Protein AF-A0A136KKI4-F1 (afdb_monomer)

Sequence (74 aa):
MVDLLLSGDLLGIFIKLFGVVLSVLYMFFCIILIRQLASMRKALTINDGGVLDILAYIQALLAAFLVFYALFIL

Secondary structure (DSSP, 8-state):
--HHHHTSHHHHHHHHHHHHHHHHHHHHHHHHHHHHHHHHHHHS---STTHHHHHHHHHHHHHHHHHHHHHHH-

Foldseek 3Di:
DVVVVVPCPVVLVVVLVVQLVVLVVQLVVLVVLLVVVVVVCVVDVDPPVCPSNVVSVVSNVVSVVSNVVSVVSD

Nearest PDB structures (foldseek):
  5j0i-assembly1_A  TM=7.359E-01  e=4.965E+00  synthetic construct

Structure (mmCIF, N/CA/C/O backbone):
data_AF-A0A136KKI4-F1
#
_entry.id   AF-A0A136KKI4-F1
#
loop_
_atom_site.group_PDB
_atom_site.id
_atom_site.type_symbol
_atom_site.label_atom_id
_atom_site.label_alt_id
_atom_site.label_comp_id
_atom_site.label_asym_id
_atom_site.label_entity_id
_atom_site.label_seq_id
_atom_site.pdbx_PDB_ins_code
_atom_site.Cartn_x
_atom_site.Cartn_y
_atom_site.Cartn_z
_atom_site.occupancy
_atom_site.B_iso_or_equiv
_atom_site.auth_seq_id
_atom_site.auth_comp_id
_atom_site.auth_asym_id
_atom_site.auth_atom_id
_atom_site.pdbx_PDB_model_num
ATOM 1 N N . MET A 1 1 ? 27.544 11.066 -23.666 1.00 47.56 1 MET A N 1
ATOM 2 C CA . MET A 1 1 ? 26.958 11.103 -22.302 1.00 47.56 1 MET A CA 1
A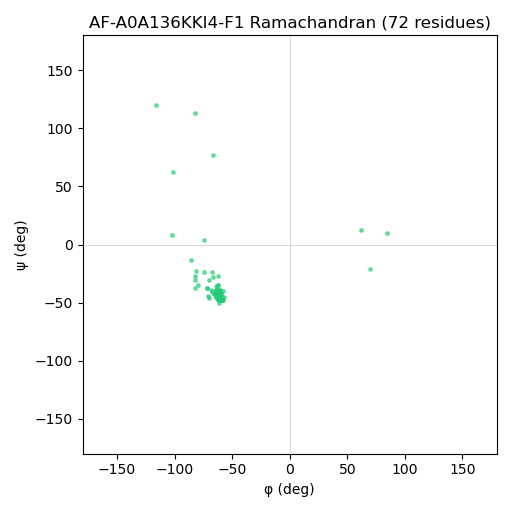TOM 3 C C . MET A 1 1 ? 25.568 11.732 -22.290 1.00 47.56 1 MET A C 1
ATOM 5 O O . MET A 1 1 ? 24.698 11.170 -21.645 1.00 47.56 1 MET A O 1
ATOM 9 N N . VAL A 1 2 ? 25.323 12.820 -23.033 1.00 53.19 2 VAL A N 1
ATOM 10 C CA . VAL A 1 2 ? 23.977 13.421 -23.172 1.00 53.19 2 VAL A CA 1
ATOM 11 C C . VAL A 1 2 ? 23.011 12.538 -23.992 1.00 53.19 2 VAL A C 1
ATOM 13 O O . VAL A 1 2 ? 21.833 12.466 -23.663 1.00 53.19 2 VAL A O 1
ATOM 16 N N . ASP A 1 3 ? 23.507 11.754 -24.959 1.00 51.12 3 ASP A N 1
ATOM 17 C CA . ASP A 1 3 ? 22.672 10.821 -25.748 1.00 51.12 3 ASP A CA 1
ATOM 18 C C . ASP A 1 3 ? 22.087 9.634 -24.960 1.00 51.12 3 ASP A C 1
ATOM 20 O O . ASP A 1 3 ? 21.049 9.097 -25.341 1.00 51.12 3 ASP A O 1
ATOM 24 N N . LEU A 1 4 ? 22.697 9.245 -23.833 1.00 54.34 4 LEU A N 1
ATOM 25 C CA . LEU A 1 4 ? 22.160 8.199 -22.944 1.00 54.34 4 LEU A CA 1
ATOM 26 C C . LEU A 1 4 ? 20.956 8.712 -22.122 1.00 54.34 4 LEU A C 1
ATOM 28 O O . LEU A 1 4 ? 20.116 7.940 -21.676 1.00 54.34 4 LEU A O 1
ATOM 32 N N . LEU A 1 5 ? 20.869 10.033 -21.936 1.00 52.22 5 LEU A N 1
ATOM 33 C CA . LEU A 1 5 ? 19.745 10.720 -21.293 1.00 52.22 5 LEU A CA 1
ATOM 34 C C . LEU A 1 5 ? 18.584 10.966 -22.274 1.00 52.22 5 LEU A C 1
ATOM 36 O O . LEU A 1 5 ? 17.428 10.973 -21.861 1.00 52.22 5 LEU A O 1
ATOM 40 N N . LEU A 1 6 ? 18.885 11.141 -23.567 1.00 54.31 6 LEU A N 1
ATOM 41 C CA . LEU A 1 6 ? 17.909 11.416 -24.633 1.00 54.31 6 LEU A CA 1
ATOM 42 C C . LEU A 1 6 ? 17.271 10.163 -25.246 1.00 54.31 6 LEU A C 1
ATOM 44 O O . LEU A 1 6 ? 16.252 10.274 -25.922 1.00 54.31 6 LEU A O 1
ATOM 48 N N . SER A 1 7 ? 17.816 8.972 -24.996 1.00 56.25 7 SER A N 1
ATOM 49 C CA . SER A 1 7 ? 17.312 7.710 -25.562 1.00 56.25 7 SER A CA 1
ATOM 50 C C . SER A 1 7 ? 16.012 7.210 -24.912 1.00 56.25 7 SER A C 1
ATOM 52 O O . SER A 1 7 ? 15.535 6.135 -25.260 1.00 56.25 7 SER A O 1
ATOM 54 N N . GLY A 1 8 ? 15.415 7.959 -23.974 1.00 61.38 8 GLY A N 1
ATOM 55 C CA . GLY A 1 8 ? 14.156 7.610 -23.293 1.00 61.38 8 GLY A CA 1
ATOM 56 C C . GLY A 1 8 ? 14.257 6.418 -22.332 1.00 61.38 8 GLY A C 1
ATOM 57 O O . GLY A 1 8 ? 13.470 6.312 -21.395 1.00 61.38 8 GLY A O 1
ATOM 58 N N . ASP A 1 9 ? 15.270 5.575 -22.510 1.00 73.19 9 ASP A N 1
ATOM 59 C CA . ASP A 1 9 ? 15.443 4.305 -21.817 1.00 73.19 9 ASP A CA 1
ATOM 60 C C . ASP A 1 9 ? 15.816 4.507 -20.340 1.00 73.19 9 ASP A C 1
ATOM 62 O O . ASP A 1 9 ? 15.203 3.939 -19.438 1.00 73.19 9 ASP A O 1
ATOM 66 N N . LEU A 1 10 ? 16.742 5.428 -20.056 1.00 80.44 10 LEU A N 1
ATOM 67 C CA . LEU A 1 10 ? 17.224 5.689 -18.693 1.00 80.44 10 LEU A CA 1
ATOM 68 C C . LEU A 1 10 ? 16.176 6.407 -17.827 1.00 80.44 10 LEU A C 1
ATOM 70 O O . LEU A 1 10 ? 16.007 6.093 -16.648 1.00 80.44 10 LEU A O 1
ATOM 74 N N . LEU A 1 11 ? 15.427 7.337 -18.428 1.00 81.88 11 LEU A N 1
ATOM 75 C CA . LEU A 1 11 ? 14.318 8.034 -17.772 1.00 81.88 11 LEU A CA 1
ATOM 76 C C . LEU A 1 11 ? 13.123 7.083 -17.573 1.00 81.88 11 LEU A C 1
ATOM 78 O O . LEU A 1 11 ? 12.500 7.099 -16.513 1.00 81.88 11 LEU A O 1
ATOM 82 N N . GLY A 1 12 ? 12.855 6.192 -18.534 1.00 82.94 12 GLY A N 1
ATOM 83 C CA . GLY A 1 12 ? 11.852 5.133 -18.408 1.00 82.94 12 GLY A CA 1
ATOM 84 C C . GLY A 1 12 ? 12.156 4.162 -17.265 1.00 82.94 12 GLY A C 1
ATOM 85 O O . GLY A 1 12 ? 11.290 3.913 -16.426 1.00 82.94 12 GLY A O 1
ATOM 86 N N . ILE A 1 13 ? 13.398 3.678 -17.169 1.00 84.62 13 ILE A N 1
ATOM 87 C CA . ILE A 1 13 ? 13.857 2.829 -16.057 1.00 84.62 13 ILE A CA 1
ATOM 88 C C . ILE A 1 13 ? 13.734 3.568 -14.718 1.00 84.62 13 ILE A C 1
ATOM 90 O O . ILE A 1 13 ? 13.256 2.990 -13.741 1.00 84.62 13 ILE A O 1
ATOM 94 N N . PHE A 1 14 ? 14.100 4.853 -14.665 1.00 87.31 14 PHE A N 1
ATOM 95 C CA . PHE A 1 14 ? 13.960 5.663 -13.454 1.00 87.31 14 PHE A CA 1
ATOM 96 C C . PHE A 1 14 ? 12.498 5.789 -13.002 1.00 87.31 14 PHE A C 1
ATOM 98 O O . PHE A 1 14 ? 12.209 5.579 -11.827 1.00 87.31 14 PHE A O 1
ATOM 105 N N . ILE A 1 15 ? 11.565 6.070 -13.920 1.00 86.44 15 ILE A N 1
ATOM 106 C CA . ILE A 1 15 ? 10.129 6.153 -13.605 1.00 86.44 15 ILE A CA 1
ATOM 107 C C . ILE A 1 15 ? 9.601 4.806 -13.101 1.00 86.44 15 ILE A C 1
ATOM 109 O O . ILE A 1 15 ? 8.854 4.775 -12.122 1.00 86.44 15 ILE A O 1
ATOM 113 N N . LYS A 1 16 ? 9.9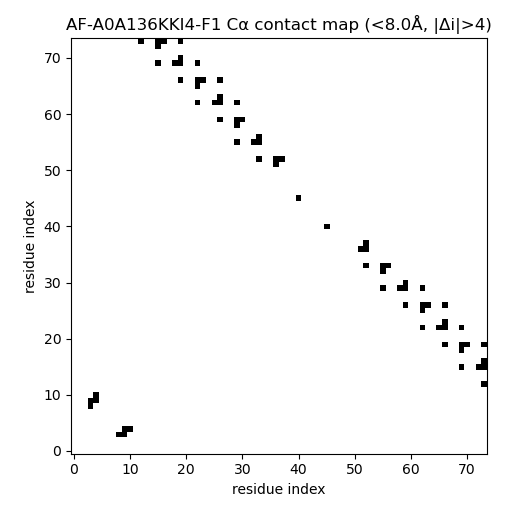97 3.691 -13.726 1.00 86.19 16 LYS A N 1
ATOM 114 C CA . LYS A 1 16 ? 9.598 2.347 -13.285 1.00 86.19 16 LYS A CA 1
ATOM 115 C C . LYS A 1 16 ? 10.099 2.040 -11.874 1.00 86.19 16 LYS A C 1
ATOM 117 O O . LYS A 1 16 ? 9.302 1.668 -11.015 1.00 86.19 16 LYS A O 1
ATOM 122 N N . LEU A 1 17 ? 11.390 2.257 -11.610 1.00 90.25 17 LEU A N 1
ATOM 123 C CA . LEU A 1 17 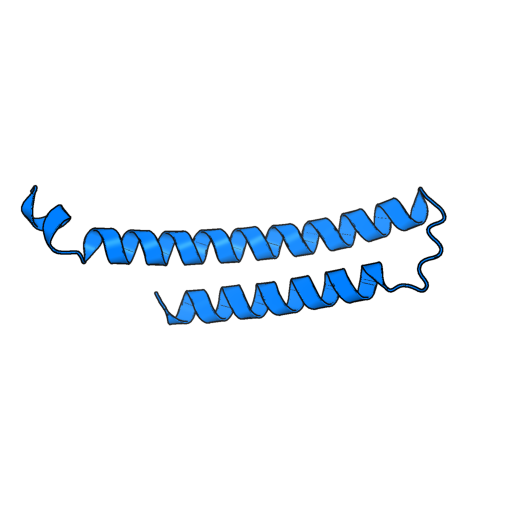? 11.981 2.076 -10.280 1.00 90.25 17 LEU A CA 1
ATOM 124 C C . LEU A 1 17 ? 11.317 2.980 -9.238 1.00 90.25 17 LEU A C 1
ATOM 126 O O . LEU A 1 17 ? 10.999 2.526 -8.140 1.00 90.25 17 LEU A O 1
ATOM 130 N N . PHE A 1 18 ? 11.053 4.238 -9.588 1.00 91.38 18 PHE A N 1
ATOM 131 C CA . PHE A 1 18 ? 10.337 5.171 -8.725 1.00 91.38 18 PHE A CA 1
ATOM 132 C C . PHE A 1 18 ? 8.920 4.675 -8.403 1.00 91.38 18 PHE A C 1
ATOM 134 O O . PHE A 1 18 ? 8.502 4.717 -7.246 1.00 91.38 18 PHE A O 1
ATOM 141 N N . GLY A 1 19 ? 8.210 4.130 -9.395 1.00 90.56 19 GLY A N 1
ATOM 142 C CA . GLY A 1 19 ? 6.910 3.490 -9.211 1.00 90.56 19 GLY A CA 1
ATOM 143 C C . GLY A 1 19 ? 6.968 2.321 -8.229 1.00 90.56 19 GLY A C 1
ATOM 144 O O . GLY A 1 19 ? 6.166 2.271 -7.297 1.00 90.56 19 GLY A O 1
ATOM 145 N N . VAL A 1 20 ? 7.952 1.425 -8.362 1.00 92.88 20 VAL A N 1
ATOM 146 C CA . VAL A 1 20 ? 8.160 0.308 -7.420 1.00 92.88 20 VAL A CA 1
ATOM 147 C C . VAL A 1 20 ? 8.385 0.821 -5.998 1.00 92.88 20 VAL A C 1
ATOM 149 O O . VAL A 1 20 ? 7.718 0.367 -5.068 1.00 92.88 20 VAL A O 1
ATOM 152 N N . VAL A 1 21 ? 9.269 1.807 -5.824 1.00 94.31 21 VAL A N 1
ATOM 153 C CA . VAL A 1 21 ? 9.556 2.396 -4.508 1.00 94.31 21 VAL A CA 1
ATOM 154 C C . VAL A 1 21 ? 8.298 3.012 -3.895 1.00 94.31 21 VAL A C 1
ATOM 156 O O . VAL A 1 21 ? 7.977 2.715 -2.744 1.00 94.31 21 VAL A O 1
ATOM 159 N N . LEU A 1 22 ? 7.543 3.814 -4.652 1.00 94.75 22 LEU A N 1
ATOM 160 C CA . LEU A 1 22 ? 6.293 4.407 -4.167 1.00 94.75 22 LEU A CA 1
ATOM 161 C C . LEU A 1 22 ? 5.258 3.354 -3.771 1.00 94.75 22 LEU A C 1
ATOM 163 O O . LEU A 1 22 ? 4.581 3.516 -2.759 1.00 94.75 22 LEU A O 1
ATOM 167 N N . SER A 1 23 ? 5.163 2.265 -4.530 1.00 94.19 23 SER A N 1
ATOM 168 C CA . SER A 1 23 ? 4.238 1.163 -4.252 1.00 94.19 23 SER A CA 1
ATOM 169 C C . SER A 1 23 ? 4.545 0.503 -2.910 1.00 94.19 23 SER A C 1
ATOM 171 O O . SER A 1 23 ? 3.655 0.292 -2.085 1.00 94.19 23 SER A O 1
ATOM 173 N N . VAL A 1 24 ? 5.828 0.229 -2.661 1.00 93.88 24 VAL A N 1
ATOM 174 C CA . VAL A 1 24 ? 6.303 -0.351 -1.400 1.00 93.88 24 VAL A CA 1
ATOM 175 C C . VAL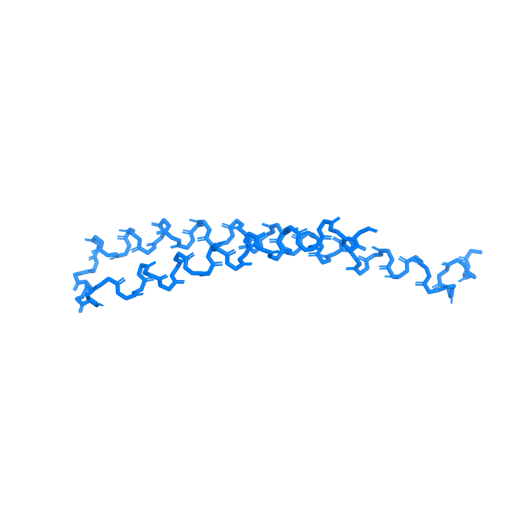 A 1 24 ? 6.050 0.607 -0.236 1.00 93.88 24 VAL A C 1
ATOM 177 O O . VAL A 1 24 ? 5.524 0.194 0.799 1.00 93.88 24 VAL A O 1
ATOM 180 N N . LEU A 1 25 ? 6.360 1.897 -0.402 1.00 96.31 25 LEU A N 1
ATOM 181 C CA . LEU A 1 25 ? 6.088 2.915 0.617 1.00 96.31 25 LEU A CA 1
ATOM 182 C C . LEU A 1 25 ? 4.589 3.038 0.920 1.00 96.31 25 LEU A C 1
ATOM 184 O O . LEU A 1 25 ? 4.209 3.153 2.086 1.00 96.31 25 LEU A O 1
ATOM 188 N N . TYR A 1 26 ? 3.734 2.956 -0.100 1.00 95.50 26 TYR A N 1
ATOM 189 C CA . TYR A 1 26 ? 2.284 2.970 0.070 1.00 95.50 26 TYR A CA 1
ATOM 190 C C . TYR A 1 26 ? 1.788 1.750 0.860 1.00 95.50 26 TYR A C 1
ATOM 192 O O . TYR A 1 26 ? 0.955 1.892 1.755 1.00 95.50 26 TYR A O 1
ATOM 200 N N . MET A 1 27 ? 2.361 0.565 0.628 1.00 95.06 27 MET A N 1
ATOM 201 C CA . MET A 1 27 ? 2.054 -0.627 1.425 1.00 95.06 27 MET A CA 1
ATOM 202 C C . MET A 1 27 ? 2.413 -0.437 2.906 1.00 95.06 27 MET A C 1
ATOM 204 O O . MET A 1 27 ? 1.600 -0.743 3.782 1.00 95.06 27 MET A O 1
ATOM 208 N N . PHE A 1 28 ? 3.592 0.119 3.204 1.00 95.50 28 PHE A N 1
ATOM 209 C CA . PHE A 1 28 ? 3.976 0.447 4.581 1.00 95.50 28 PHE A CA 1
ATOM 210 C C . PHE A 1 28 ? 3.028 1.464 5.217 1.00 95.50 28 PHE A C 1
ATOM 212 O O . PHE A 1 28 ? 2.622 1.289 6.368 1.00 95.50 28 PHE A O 1
ATOM 219 N N . PHE A 1 29 ? 2.637 2.492 4.465 1.00 95.38 29 PHE A N 1
ATOM 220 C CA . PHE A 1 29 ? 1.667 3.481 4.914 1.00 95.38 29 PHE A CA 1
ATOM 221 C C . PHE A 1 29 ? 0.331 2.831 5.305 1.00 95.38 29 PHE A C 1
ATOM 223 O O . PHE A 1 29 ? -0.155 3.077 6.408 1.00 95.38 29 PHE A O 1
ATOM 230 N N . CYS A 1 30 ? -0.226 1.942 4.475 1.00 95.06 30 CYS A N 1
ATOM 231 C CA . CYS A 1 30 ? -1.474 1.239 4.790 1.00 95.06 30 CYS A CA 1
ATOM 232 C C . CYS A 1 30 ? -1.368 0.389 6.068 1.00 95.06 30 CYS A C 1
ATOM 234 O O . CYS A 1 30 ? -2.285 0.388 6.890 1.00 95.06 30 CYS A O 1
ATOM 236 N N . ILE A 1 31 ? -0.240 -0.296 6.284 1.00 93.31 31 ILE A N 1
ATOM 237 C CA . ILE A 1 31 ? -0.009 -1.091 7.503 1.00 93.31 31 ILE A CA 1
ATOM 238 C C . ILE A 1 31 ? 0.019 -0.196 8.750 1.00 93.31 31 ILE A C 1
ATOM 240 O O . ILE A 1 31 ? -0.568 -0.541 9.781 1.00 93.31 31 ILE A O 1
ATOM 244 N N . ILE A 1 32 ? 0.698 0.951 8.674 1.00 95.25 32 ILE A N 1
ATOM 245 C CA . ILE A 1 32 ? 0.761 1.919 9.777 1.00 95.25 32 ILE A CA 1
ATOM 246 C C . ILE A 1 32 ? -0.628 2.498 10.050 1.00 95.25 32 ILE A C 1
ATOM 248 O O . ILE A 1 32 ? -1.035 2.569 11.209 1.00 95.25 32 ILE A O 1
ATOM 252 N N . LEU A 1 33 ? -1.374 2.836 8.998 1.00 94.12 33 LEU A N 1
ATOM 253 C CA . LEU A 1 33 ? -2.721 3.385 9.098 1.00 94.12 33 LEU A CA 1
ATOM 254 C C . LEU A 1 33 ? -3.659 2.430 9.838 1.00 94.12 33 LEU A C 1
ATOM 256 O O . LEU A 1 33 ? -4.327 2.864 10.770 1.00 94.12 33 LEU A O 1
ATOM 260 N N . ILE A 1 34 ? 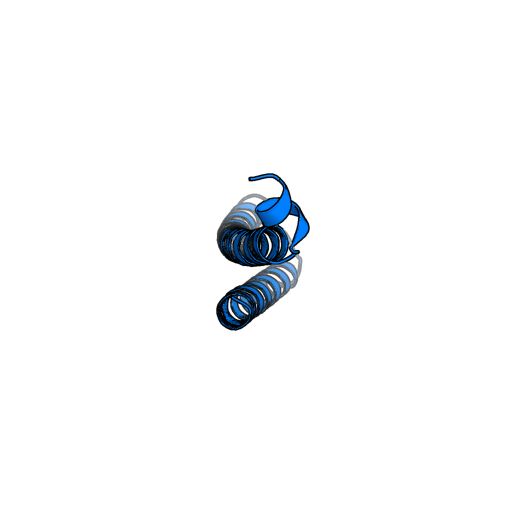-3.643 1.129 9.527 1.00 92.50 34 ILE A N 1
ATOM 261 C CA . ILE A 1 34 ? -4.443 0.124 10.253 1.00 92.50 34 ILE A CA 1
ATOM 262 C C . ILE A 1 34 ? -4.121 0.140 11.756 1.00 92.50 34 ILE A C 1
ATOM 264 O O . ILE A 1 34 ? -5.023 0.142 12.596 1.00 92.50 34 ILE A O 1
ATOM 268 N N . ARG A 1 35 ? -2.832 0.187 12.123 1.00 91.62 35 ARG A N 1
ATOM 269 C CA . ARG A 1 35 ? -2.412 0.239 13.536 1.00 91.62 35 ARG A CA 1
ATOM 270 C C . ARG A 1 35 ? -2.856 1.532 14.216 1.00 91.62 35 ARG A C 1
ATOM 272 O O . ARG A 1 35 ? -3.276 1.509 15.373 1.00 91.62 35 ARG A O 1
ATOM 279 N N . GLN A 1 36 ? -2.760 2.652 13.510 1.00 91.44 36 GLN A N 1
ATOM 280 C CA . GLN A 1 36 ? -3.147 3.957 14.025 1.00 91.44 36 GLN A CA 1
ATOM 281 C C . GLN A 1 36 ? -4.662 4.056 14.220 1.00 91.44 36 GLN A C 1
ATOM 283 O O . GLN A 1 36 ? -5.107 4.557 15.249 1.00 91.44 36 GLN A O 1
ATOM 288 N N . LEU A 1 37 ? -5.442 3.497 13.298 1.00 90.19 37 LEU A N 1
ATOM 289 C CA . LEU A 1 37 ? -6.900 3.455 13.359 1.00 90.19 37 LEU A CA 1
ATOM 290 C C . LEU A 1 37 ? -7.377 2.605 14.546 1.00 90.19 37 LEU A C 1
ATOM 292 O O . LEU A 1 37 ? -8.214 3.050 15.331 1.00 90.19 37 LEU A O 1
ATOM 296 N N . ALA A 1 38 ? -6.736 1.455 14.780 1.00 86.81 38 ALA A N 1
ATOM 297 C CA . ALA A 1 38 ? -6.980 0.633 15.965 1.00 86.81 38 ALA A CA 1
ATOM 298 C C . ALA A 1 38 ? -6.633 1.354 17.284 1.00 86.81 38 ALA A C 1
ATOM 300 O O . ALA A 1 38 ? -7.303 1.150 18.298 1.00 86.81 38 ALA A O 1
ATOM 301 N N . SER A 1 39 ? -5.595 2.198 17.291 1.00 88.62 39 SER A N 1
ATOM 302 C CA . SER A 1 39 ? -5.239 3.030 18.449 1.00 88.62 39 SER A CA 1
ATOM 303 C C . SER A 1 39 ? -6.263 4.148 18.679 1.00 88.62 39 SER A C 1
ATOM 305 O O . SER A 1 39 ? -6.755 4.329 19.793 1.00 88.62 39 SER A O 1
ATOM 307 N N . MET A 1 40 ? -6.658 4.851 17.613 1.00 87.69 40 MET A N 1
ATOM 308 C CA . MET A 1 40 ? -7.649 5.927 17.666 1.00 87.69 40 MET A CA 1
ATOM 309 C C . MET A 1 40 ? -9.012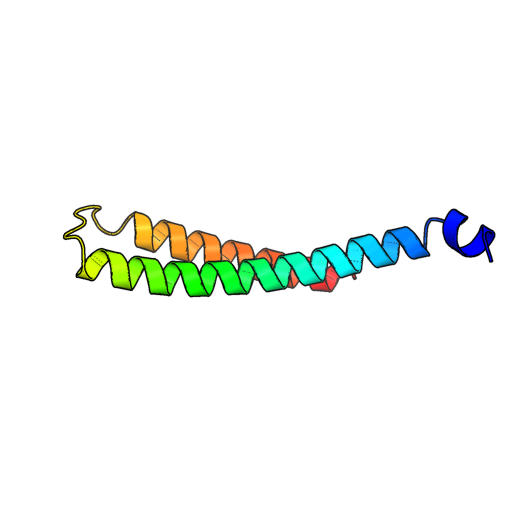 5.432 18.1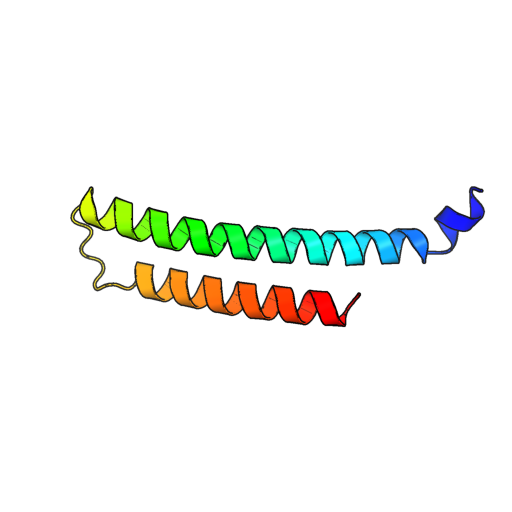34 1.00 87.69 40 MET A C 1
ATOM 311 O O . MET A 1 40 ? -9.623 6.087 18.968 1.00 87.69 40 MET A O 1
ATOM 315 N N . ARG A 1 41 ? -9.448 4.250 17.692 1.00 82.94 41 ARG A N 1
ATOM 316 C CA . ARG A 1 41 ? -10.707 3.636 18.134 1.00 82.94 41 ARG A CA 1
ATOM 317 C C . ARG A 1 41 ? -10.742 3.321 19.635 1.00 82.94 41 ARG A C 1
ATOM 319 O O . ARG A 1 41 ? -11.815 3.267 20.225 1.00 82.94 41 ARG A O 1
ATOM 326 N N . LYS A 1 42 ? -9.581 3.095 20.264 1.00 80.62 42 LYS A N 1
ATOM 327 C CA . LYS A 1 42 ? -9.478 2.917 21.724 1.00 80.62 42 LYS A CA 1
ATOM 328 C C . LYS A 1 42 ? -9.499 4.250 22.470 1.00 80.62 42 LYS A C 1
ATOM 330 O O . LYS A 1 42 ? -10.014 4.305 23.580 1.00 80.62 42 LYS A O 1
ATOM 335 N N . ALA A 1 43 ? -8.909 5.291 21.886 1.00 84.12 43 ALA A N 1
ATOM 336 C CA . ALA A 1 43 ? -8.782 6.608 22.510 1.00 84.12 43 ALA A CA 1
ATOM 337 C C . ALA A 1 43 ? -10.051 7.462 22.365 1.00 84.12 43 ALA A C 1
ATOM 339 O O . ALA A 1 43 ? -10.426 8.194 23.275 1.00 84.12 43 ALA A O 1
ATOM 340 N N . LEU A 1 44 ? -10.708 7.362 21.216 1.00 77.69 44 LEU A N 1
ATOM 341 C CA . LEU A 1 44 ? -11.945 8.041 20.879 1.00 77.69 44 LEU A CA 1
ATOM 342 C C . LEU A 1 44 ? -12.979 6.934 20.690 1.00 77.69 44 LEU A C 1
ATOM 344 O O . LEU A 1 44 ? -12.781 6.054 19.855 1.00 77.69 44 LEU A O 1
ATOM 348 N N . THR A 1 45 ? -14.058 6.936 21.476 1.00 73.44 45 THR A N 1
ATOM 349 C CA . THR A 1 45 ? -15.193 6.012 21.316 1.00 73.44 45 THR A CA 1
ATOM 350 C C . THR A 1 45 ? -15.917 6.320 20.009 1.00 73.44 45 THR A C 1
ATOM 352 O O . THR A 1 45 ? -16.941 6.995 19.968 1.00 73.44 45 THR A O 1
ATOM 355 N N . ILE A 1 46 ? -15.302 5.863 18.931 1.00 73.38 46 ILE A N 1
ATOM 356 C CA . ILE A 1 46 ? -15.682 6.037 17.542 1.00 73.38 46 ILE A CA 1
ATOM 357 C C . ILE A 1 46 ? -16.746 4.969 17.229 1.00 73.38 46 ILE A C 1
ATOM 359 O O . ILE A 1 46 ? -16.470 3.765 17.290 1.00 73.38 46 ILE A O 1
ATOM 363 N N . ASN A 1 47 ? -17.985 5.404 16.976 1.00 73.00 47 ASN A N 1
ATOM 364 C CA . ASN A 1 47 ? -19.150 4.536 16.765 1.00 73.00 47 ASN A CA 1
ATOM 365 C C . ASN A 1 47 ? -19.493 4.403 15.273 1.00 73.00 47 ASN A C 1
ATOM 367 O O . ASN A 1 47 ? -20.569 4.793 14.825 1.00 73.00 47 ASN A O 1
ATOM 371 N N . ASP A 1 48 ? -18.561 3.839 14.509 1.00 79.94 48 ASP A N 1
ATOM 372 C CA . ASP A 1 48 ? -18.645 3.824 13.039 1.00 79.94 48 ASP A CA 1
ATOM 373 C C . ASP A 1 48 ? -19.104 2.465 12.498 1.00 79.94 48 ASP A C 1
ATOM 375 O O . ASP A 1 48 ? -18.968 2.180 11.309 1.00 79.94 48 ASP A O 1
ATOM 379 N N . GLY A 1 49 ? -19.525 1.552 13.378 1.00 80.31 49 GLY A N 1
ATOM 380 C CA . GLY A 1 49 ? -19.882 0.178 13.007 1.00 80.31 49 GLY A CA 1
ATOM 381 C C . GLY A 1 49 ? -18.733 -0.645 12.401 1.00 80.31 49 GLY A C 1
ATOM 382 O O . GLY A 1 49 ? -18.981 -1.712 11.853 1.00 80.31 49 GLY A O 1
ATOM 383 N N . GLY A 1 50 ? -17.483 -0.169 12.485 1.00 83.56 50 GLY A N 1
ATOM 384 C CA . GLY A 1 50 ? -16.309 -0.816 11.882 1.00 83.56 50 GLY A CA 1
ATOM 385 C C . GLY A 1 50 ? -16.065 -0.469 10.407 1.00 83.56 50 GLY A C 1
ATOM 386 O O . GLY A 1 50 ? -15.195 -1.071 9.783 1.00 83.56 50 GLY A O 1
ATOM 387 N N . VAL A 1 51 ? -16.779 0.508 9.834 1.00 88.00 51 VAL A N 1
ATOM 388 C CA . VAL A 1 51 ? -16.606 0.911 8.423 1.00 88.00 51 VAL A CA 1
ATOM 389 C C . VAL A 1 51 ? -15.180 1.387 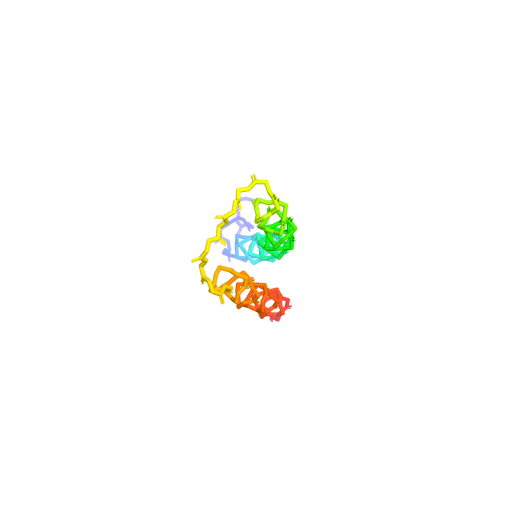8.132 1.00 88.00 51 VAL A C 1
ATOM 391 O O . VAL A 1 51 ? -14.602 1.006 7.114 1.00 88.00 51 VAL A O 1
ATOM 394 N N . LEU A 1 52 ? -14.580 2.169 9.036 1.00 88.12 52 LEU A N 1
ATOM 395 C CA . LEU A 1 52 ? -13.202 2.636 8.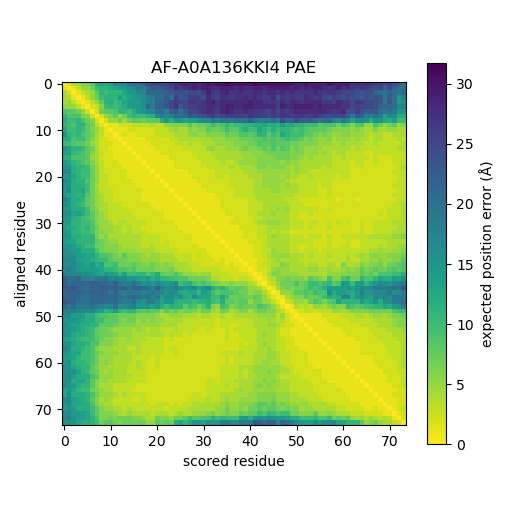871 1.00 88.12 52 LEU A CA 1
ATOM 396 C C . LEU A 1 52 ? -12.179 1.486 8.871 1.00 88.12 52 LEU A C 1
ATOM 398 O O . LEU A 1 52 ? -11.221 1.533 8.100 1.00 88.12 52 LEU A O 1
ATOM 402 N N . ASP A 1 53 ? -12.407 0.437 9.667 1.00 87.88 53 ASP A N 1
ATOM 403 C CA . ASP A 1 53 ? -11.552 -0.756 9.682 1.00 87.88 53 ASP A CA 1
ATOM 404 C C . ASP A 1 53 ? -11.617 -1.472 8.318 1.00 87.88 53 ASP A C 1
ATOM 406 O O . ASP A 1 53 ? -10.589 -1.805 7.727 1.00 87.88 53 ASP A O 1
ATOM 410 N N . ILE A 1 54 ? -12.825 -1.637 7.766 1.00 90.94 54 ILE A N 1
ATOM 411 C CA . ILE A 1 54 ? -13.046 -2.264 6.453 1.00 90.94 54 ILE A CA 1
ATOM 412 C C . ILE A 1 54 ? -12.343 -1.477 5.341 1.00 90.94 54 ILE A C 1
ATOM 414 O O . ILE A 1 54 ? -11.651 -2.069 4.512 1.00 90.94 54 ILE A O 1
ATOM 418 N N . LEU A 1 55 ? -12.479 -0.147 5.331 1.00 92.56 55 LEU A N 1
ATOM 419 C CA . LEU A 1 55 ? -11.815 0.705 4.341 1.00 92.56 55 LEU A CA 1
ATOM 420 C C . LEU A 1 55 ? -10.289 0.597 4.424 1.00 92.56 55 LEU A C 1
ATOM 422 O O . LEU A 1 55 ? -9.630 0.499 3.388 1.00 92.56 55 LEU A O 1
ATOM 426 N N . ALA A 1 56 ? -9.727 0.553 5.633 1.00 91.75 56 ALA A N 1
ATOM 427 C CA . ALA A 1 56 ? -8.291 0.382 5.827 1.00 91.75 56 ALA A CA 1
ATOM 428 C C . ALA A 1 56 ? -7.795 -0.984 5.313 1.00 91.75 56 ALA A C 1
ATOM 430 O O . ALA A 1 56 ? -6.743 -1.058 4.675 1.00 91.75 56 ALA A O 1
ATOM 431 N N . TYR A 1 57 ? -8.566 -2.059 5.513 1.00 92.44 57 TYR A N 1
ATOM 432 C CA . TYR A 1 57 ? -8.235 -3.377 4.961 1.00 92.44 57 TYR A CA 1
ATOM 433 C C . TYR A 1 57 ? -8.323 -3.422 3.433 1.00 92.44 57 TYR A C 1
ATOM 435 O O . TYR A 1 57 ? -7.435 -3.987 2.794 1.00 92.44 57 TYR A O 1
ATOM 443 N N . ILE A 1 58 ? -9.341 -2.796 2.836 1.00 94.81 58 ILE A N 1
ATOM 444 C CA . ILE A 1 58 ? -9.446 -2.673 1.374 1.00 94.81 58 ILE A CA 1
ATOM 445 C C . ILE A 1 58 ? -8.246 -1.893 0.825 1.00 94.81 58 ILE A C 1
ATOM 447 O O . ILE A 1 58 ? -7.647 -2.316 -0.162 1.00 94.81 58 ILE A O 1
ATOM 451 N N . GLN A 1 59 ? -7.842 -0.798 1.477 1.00 93.56 59 GLN A N 1
ATOM 452 C CA . GLN A 1 59 ? -6.647 -0.051 1.081 1.00 93.56 59 GLN A CA 1
ATOM 453 C C . GLN A 1 59 ? -5.376 -0.899 1.156 1.00 93.56 59 GLN A C 1
ATOM 455 O O . GLN A 1 59 ? -4.585 -0.879 0.218 1.00 93.56 59 GLN A O 1
ATOM 460 N N . ALA A 1 60 ? -5.188 -1.681 2.221 1.00 93.25 60 ALA A N 1
ATOM 461 C CA . ALA A 1 60 ? -4.037 -2.575 2.327 1.00 93.25 60 ALA A CA 1
ATOM 462 C C . ALA A 1 60 ? -4.031 -3.655 1.231 1.00 93.25 60 ALA A C 1
ATOM 464 O O . ALA A 1 60 ? -2.975 -3.955 0.674 1.00 93.25 60 ALA A O 1
ATOM 465 N N . LEU A 1 61 ? -5.201 -4.197 0.875 1.00 95.06 61 LEU A N 1
ATOM 466 C CA . LEU A 1 61 ? -5.341 -5.143 -0.232 1.00 95.06 61 LEU A CA 1
ATOM 467 C C . LEU A 1 61 ? -4.971 -4.497 -1.578 1.00 95.06 61 LEU A C 1
ATOM 469 O O . LEU A 1 61 ? -4.207 -5.075 -2.349 1.00 95.06 61 LEU A O 1
ATOM 473 N N . LEU A 1 62 ? -5.465 -3.285 -1.850 1.00 94.50 62 LEU A N 1
ATOM 474 C CA . LEU A 1 62 ? -5.119 -2.531 -3.060 1.00 94.50 62 LEU A CA 1
ATOM 475 C C . LEU A 1 62 ? -3.626 -2.195 -3.113 1.00 94.50 62 LEU A C 1
ATOM 477 O O . LEU A 1 62 ? -3.013 -2.324 -4.169 1.00 94.50 62 LEU A O 1
ATOM 481 N N . ALA A 1 63 ? -3.024 -1.824 -1.982 1.00 94.00 63 ALA A N 1
ATOM 482 C CA . ALA A 1 63 ? -1.591 -1.576 -1.894 1.00 94.00 63 ALA A CA 1
ATOM 483 C C . ALA A 1 63 ? -0.773 -2.836 -2.215 1.00 94.00 63 ALA A C 1
ATOM 485 O O . ALA A 1 63 ? 0.222 -2.748 -2.931 1.00 94.00 63 ALA A O 1
ATOM 486 N N . ALA A 1 64 ? -1.216 -4.011 -1.756 1.00 94.00 64 ALA A N 1
ATOM 487 C CA . ALA A 1 64 ? -0.581 -5.278 -2.104 1.00 94.00 64 ALA A CA 1
ATOM 488 C C . ALA A 1 64 ? -0.649 -5.545 -3.617 1.00 94.00 64 ALA A C 1
ATOM 490 O O . ALA A 1 64 ? 0.377 -5.836 -4.229 1.00 94.00 64 ALA A O 1
ATOM 491 N N . PHE A 1 65 ? -1.822 -5.374 -4.243 1.00 95.06 65 PHE A N 1
ATOM 492 C CA . PHE A 1 65 ? -1.957 -5.484 -5.702 1.00 95.06 65 PHE A CA 1
ATOM 493 C C . PHE A 1 65 ? -1.043 -4.510 -6.448 1.00 95.06 65 PHE A C 1
ATOM 495 O O . PHE A 1 65 ? -0.438 -4.884 -7.450 1.00 95.06 65 PHE A O 1
ATOM 502 N N . LEU A 1 66 ? -0.915 -3.284 -5.945 1.00 93.12 66 LEU A N 1
ATOM 503 C CA . LEU A 1 66 ? -0.084 -2.244 -6.538 1.00 93.12 66 LEU A CA 1
ATOM 504 C C . LEU A 1 66 ? 1.407 -2.622 -6.474 1.00 93.12 66 LEU A C 1
ATOM 506 O O . LEU A 1 66 ? 2.100 -2.512 -7.481 1.00 93.12 66 LEU A O 1
ATOM 510 N N . VAL A 1 67 ? 1.881 -3.165 -5.347 1.00 92.81 67 VAL A N 1
ATOM 511 C CA . VAL A 1 67 ? 3.249 -3.704 -5.221 1.00 92.81 67 VAL A CA 1
ATOM 512 C C . VAL A 1 67 ? 3.486 -4.865 -6.183 1.00 92.81 67 VAL A C 1
ATOM 514 O O . VAL A 1 67 ? 4.486 -4.855 -6.897 1.00 92.81 67 VAL A O 1
ATOM 517 N N . PHE A 1 68 ? 2.573 -5.841 -6.245 1.00 93.75 68 PHE A N 1
ATOM 518 C CA . PHE A 1 68 ? 2.708 -6.960 -7.182 1.00 93.75 68 PHE A CA 1
ATOM 519 C C . PHE A 1 68 ? 2.772 -6.466 -8.626 1.00 93.75 68 PHE A C 1
ATOM 521 O O . PHE A 1 68 ? 3.681 -6.844 -9.356 1.00 93.75 68 PHE A O 1
ATOM 528 N N . TYR A 1 69 ? 1.863 -5.577 -9.024 1.00 90.94 69 TYR A N 1
ATOM 529 C CA . TYR A 1 69 ? 1.844 -5.008 -10.367 1.00 90.94 69 TYR A CA 1
ATOM 530 C C . TYR A 1 69 ? 3.126 -4.228 -10.690 1.00 90.94 69 TYR A C 1
ATOM 532 O O . TYR A 1 69 ? 3.691 -4.394 -11.769 1.00 90.94 69 TYR A O 1
ATOM 540 N N . ALA A 1 70 ? 3.636 -3.435 -9.745 1.00 88.81 70 ALA A N 1
ATOM 541 C CA . ALA A 1 70 ? 4.869 -2.681 -9.935 1.00 88.81 70 ALA A CA 1
ATOM 542 C C . ALA A 1 70 ? 6.090 -3.591 -10.157 1.00 88.81 70 ALA A C 1
ATOM 544 O O . ALA A 1 70 ? 6.949 -3.256 -10.971 1.00 88.81 70 ALA A O 1
ATOM 545 N N . LEU A 1 71 ? 6.144 -4.759 -9.505 1.00 86.06 71 LEU A N 1
ATOM 546 C CA . LEU A 1 71 ? 7.198 -5.755 -9.733 1.00 86.06 71 LEU A CA 1
ATOM 547 C C . LEU A 1 71 ? 7.142 -6.388 -11.134 1.00 86.06 71 LEU A C 1
ATOM 549 O O . LEU A 1 71 ? 8.184 -6.787 -11.639 1.00 86.06 71 LEU A O 1
ATOM 553 N N . PHE A 1 72 ? 5.964 -6.473 -11.763 1.00 85.12 72 PHE A N 1
ATOM 554 C CA . PHE A 1 72 ? 5.814 -6.997 -13.129 1.00 85.12 72 PHE A CA 1
ATOM 555 C C . PHE A 1 72 ? 6.144 -5.973 -14.226 1.00 85.12 72 PHE A C 1
ATOM 557 O O . PHE A 1 72 ? 6.428 -6.368 -15.354 1.00 85.12 72 PHE A O 1
ATOM 564 N N . ILE A 1 73 ? 6.063 -4.670 -13.932 1.00 77.25 73 ILE A N 1
ATOM 565 C CA . ILE A 1 73 ? 6.367 -3.603 -14.905 1.00 77.25 73 ILE A CA 1
ATOM 566 C C . ILE A 1 73 ? 7.871 -3.319 -15.006 1.00 77.25 73 ILE A C 1
ATOM 568 O O . ILE A 1 73 ? 8.321 -2.806 -16.042 1.00 77.25 73 ILE A O 1
ATOM 572 N N . LEU A 1 74 ? 8.621 -3.586 -13.932 1.00 67.56 74 LEU A N 1
ATOM 573 C CA . LEU A 1 74 ? 10.075 -3.432 -13.890 1.00 67.56 74 LEU A CA 1
ATOM 574 C C . LEU A 1 74 ? 10.732 -4.329 -14.947 1.00 67.56 74 LEU A C 1
ATOM 576 O O . LEU A 1 74 ? 11.370 -3.738 -15.851 1.00 67.56 74 LEU A O 1
#

Mean predicted aligned error: 7.17 Å

Radius of gyration: 18.25 Å; Cα contacts (8 Å, |Δi|>4): 37; chains: 1; bounding box: 47×20×48 Å

Solvent-accessible surface area (backbone atoms only — not comparable to full-atom values): 4079 Å² total; per-residue (Å²): 119,70,64,60,64,69,65,51,54,56,57,49,52,49,53,41,53,50,46,35,52,51,25,50,52,47,36,53,48,33,56,51,47,48,56,49,50,59,49,45,50,71,76,41,92,68,87,60,89,57,52,68,58,53,52,40,51,52,48,37,53,52,25,50,53,44,35,56,53,33,66,73,69,99

pLDDT: mean 84.73, std 12.61, range [47.56, 96.31]